Protein AF-B9T2H2-F1 (afdb_monomer_lite)

Structure (mmCIF, N/CA/C/O backbone):
data_AF-B9T2H2-F1
#
_entry.id   AF-B9T2H2-F1
#
loop_
_atom_site.group_PDB
_atom_site.id
_atom_site.type_symbol
_atom_site.label_atom_id
_atom_site.label_alt_id
_atom_site.label_comp_id
_atom_site.label_asym_id
_atom_site.label_entity_id
_atom_site.label_seq_id
_atom_site.pdbx_PDB_ins_code
_atom_site.Cartn_x
_atom_site.Cartn_y
_atom_site.Cartn_z
_atom_site.occupancy
_atom_site.B_iso_or_equiv
_atom_site.auth_seq_id
_atom_site.auth_comp_id
_atom_site.auth_asym_id
_atom_site.auth_atom_id
_atom_site.pdbx_PDB_model_num
ATOM 1 N N . MET A 1 1 ? 9.452 -23.166 -19.995 1.00 39.38 1 MET A N 1
ATOM 2 C CA . MET A 1 1 ? 9.856 -22.149 -20.986 1.00 39.38 1 MET A CA 1
ATOM 3 C C . MET A 1 1 ? 9.853 -20.794 -20.277 1.00 39.38 1 MET A C 1
ATOM 5 O O . MET A 1 1 ? 8.880 -20.065 -20.351 1.00 39.38 1 MET A O 1
ATOM 9 N N . LEU A 1 2 ? 10.881 -20.542 -19.463 1.00 40.00 2 LEU A N 1
ATOM 10 C CA . LEU A 1 2 ? 11.130 -19.291 -18.720 1.00 40.00 2 LEU A CA 1
ATOM 11 C C . LEU A 1 2 ? 12.602 -18.894 -18.955 1.00 40.00 2 LEU A C 1
ATOM 13 O O . LEU A 1 2 ? 13.310 -18.516 -18.034 1.00 40.00 2 LEU A O 1
ATOM 17 N N . ASP A 1 3 ? 13.069 -19.097 -20.189 1.00 42.72 3 ASP A N 1
ATOM 18 C CA . ASP A 1 3 ? 14.466 -18.908 -20.605 1.00 42.72 3 ASP A CA 1
ATOM 19 C C . ASP A 1 3 ? 14.566 -17.931 -21.785 1.00 42.72 3 ASP A C 1
ATOM 21 O O . ASP A 1 3 ? 15.335 -18.095 -22.724 1.00 42.72 3 ASP A O 1
ATOM 25 N N . GLN A 1 4 ? 13.704 -16.918 -21.769 1.00 47.00 4 GLN A N 1
ATOM 26 C CA . GLN A 1 4 ? 13.901 -15.702 -22.542 1.00 47.00 4 GLN A CA 1
ATOM 27 C C . GLN A 1 4 ? 13.674 -14.563 -21.565 1.00 47.00 4 GLN A C 1
ATOM 29 O O . GLN A 1 4 ? 12.547 -14.301 -21.148 1.00 47.00 4 GLN A O 1
ATOM 34 N N . CYS A 1 5 ? 14.789 -13.991 -21.115 1.00 50.38 5 CYS A N 1
ATOM 35 C CA . CYS A 1 5 ? 14.848 -12.797 -20.296 1.00 50.38 5 CYS A CA 1
ATOM 36 C C . CYS A 1 5 ? 13.871 -11.766 -20.855 1.00 50.38 5 CYS A C 1
ATOM 38 O O . CYS A 1 5 ? 14.083 -11.240 -21.944 1.00 50.38 5 CYS A O 1
ATOM 40 N N . THR A 1 6 ? 12.799 -11.492 -20.116 1.00 52.31 6 THR A N 1
ATOM 41 C CA . THR A 1 6 ? 12.012 -10.290 -20.341 1.00 52.31 6 THR A CA 1
ATOM 42 C C . THR A 1 6 ? 12.951 -9.132 -20.059 1.00 52.31 6 THR A C 1
ATOM 44 O O . THR A 1 6 ? 13.261 -8.886 -18.899 1.00 52.31 6 THR A O 1
ATOM 47 N N . ASP A 1 7 ? 13.392 -8.429 -21.093 1.00 64.56 7 ASP A N 1
ATOM 48 C CA . ASP A 1 7 ? 14.073 -7.129 -21.088 1.00 64.56 7 ASP A CA 1
ATOM 49 C C . ASP A 1 7 ? 13.171 -5.990 -20.554 1.00 64.56 7 ASP A C 1
ATOM 51 O O . ASP A 1 7 ? 13.392 -4.814 -20.826 1.00 64.56 7 ASP A O 1
ATOM 55 N N . GLY A 1 8 ? 12.180 -6.349 -19.730 1.00 75.56 8 GLY A N 1
ATOM 56 C CA . GLY A 1 8 ? 11.131 -5.499 -19.196 1.00 75.56 8 GLY A CA 1
ATOM 57 C C . GLY A 1 8 ? 11.678 -4.304 -18.426 1.00 75.56 8 GLY A C 1
ATOM 58 O O . GLY A 1 8 ? 12.480 -4.474 -17.506 1.00 75.56 8 GLY A O 1
ATOM 59 N N . THR A 1 9 ? 11.218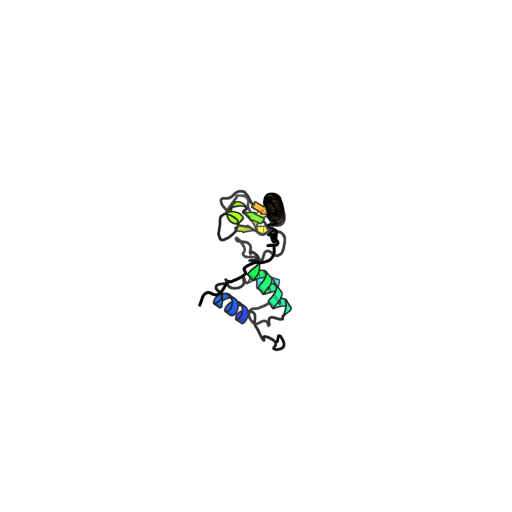 -3.102 -18.748 1.00 89.25 9 THR A N 1
ATOM 60 C CA . THR A 1 9 ? 11.410 -1.901 -17.926 1.00 89.25 9 THR A CA 1
ATOM 61 C C . THR A 1 9 ? 10.218 -1.685 -16.997 1.00 89.25 9 THR A C 1
ATOM 63 O O . THR A 1 9 ? 9.130 -2.224 -17.222 1.00 89.25 9 THR A O 1
ATOM 66 N N . ILE A 1 10 ? 10.398 -0.866 -15.956 1.00 87.88 10 ILE A N 1
ATOM 67 C CA . ILE A 1 10 ? 9.292 -0.423 -15.087 1.00 87.88 10 ILE A CA 1
ATOM 68 C C . ILE A 1 10 ? 8.144 0.174 -15.912 1.00 87.88 10 ILE A C 1
ATOM 70 O O . ILE A 1 10 ? 6.988 -0.171 -15.673 1.00 87.88 10 ILE A O 1
ATOM 74 N N . GLY A 1 11 ? 8.452 0.976 -16.935 1.00 86.12 11 GLY A N 1
ATOM 75 C CA . GLY A 1 11 ? 7.439 1.518 -17.845 1.00 86.12 11 GLY A CA 1
ATOM 76 C C . GLY A 1 11 ? 6.637 0.445 -18.595 1.00 86.12 11 GLY A C 1
ATOM 77 O O . GLY A 1 11 ? 5.414 0.541 -18.683 1.00 86.12 11 GLY A O 1
ATOM 78 N N . GLN A 1 12 ? 7.288 -0.617 -19.084 1.00 88.88 12 GLN A N 1
ATOM 79 C CA . GLN A 1 12 ? 6.587 -1.734 -19.738 1.00 88.88 12 GLN A CA 1
ATOM 80 C C . GLN A 1 12 ? 5.707 -2.521 -18.757 1.00 88.88 12 GLN A C 1
ATOM 82 O O . GLN A 1 12 ? 4.655 -3.034 -19.140 1.00 88.88 12 GLN A O 1
ATOM 87 N N . PHE A 1 13 ? 6.102 -2.603 -17.486 1.00 89.88 13 PHE A N 1
ATOM 88 C CA . PHE A 1 13 ? 5.267 -3.212 -16.455 1.00 89.88 13 PHE A CA 1
ATOM 89 C C . PHE A 1 13 ? 4.033 -2.366 -16.124 1.00 89.88 13 PHE A C 1
ATOM 91 O O . PHE A 1 13 ? 2.948 -2.924 -15.974 1.00 89.88 13 PHE A O 1
ATOM 98 N N . ASP A 1 14 ? 4.155 -1.039 -16.066 1.00 89.81 14 ASP A N 1
ATOM 99 C CA . ASP A 1 14 ? 2.996 -0.153 -15.896 1.00 89.81 14 ASP A CA 1
ATOM 100 C C . ASP A 1 14 ? 2.004 -0.277 -17.065 1.00 89.81 14 ASP A C 1
ATOM 102 O O . ASP A 1 14 ? 0.795 -0.351 -16.837 1.00 89.81 14 ASP A O 1
ATOM 106 N N . GLU A 1 15 ? 2.490 -0.381 -18.307 1.00 89.75 15 GLU A N 1
ATOM 107 C CA . GLU A 1 15 ? 1.646 -0.672 -19.478 1.00 89.75 15 GLU A CA 1
ATOM 108 C C . GLU A 1 15 ? 0.907 -2.010 -19.307 1.00 89.75 15 GLU A C 1
ATOM 110 O O . GLU A 1 15 ? -0.321 -2.072 -19.404 1.00 89.75 15 GLU A O 1
ATOM 115 N N . PHE A 1 16 ? 1.643 -3.062 -18.933 1.00 89.81 16 PHE A N 1
ATOM 116 C CA . PHE A 1 16 ? 1.111 -4.397 -18.645 1.00 89.81 16 PHE A CA 1
ATOM 117 C C . PHE A 1 16 ? 0.024 -4.390 -17.553 1.00 89.81 16 PHE A C 1
ATOM 119 O O . PHE A 1 16 ? -0.926 -5.184 -17.611 1.00 89.81 16 PHE A O 1
ATOM 126 N N . LEU A 1 17 ? 0.156 -3.537 -16.531 1.00 91.62 17 LEU A N 1
ATOM 127 C CA . LEU A 1 17 ? -0.855 -3.362 -15.487 1.00 91.62 17 LEU A CA 1
ATOM 128 C C . LEU A 1 17 ? -2.114 -2.701 -16.047 1.00 91.62 17 LEU A C 1
ATOM 130 O O . LEU A 1 17 ? -3.223 -3.197 -15.821 1.00 91.62 17 LEU A O 1
ATOM 134 N N . ARG A 1 18 ? -1.937 -1.624 -16.812 1.00 91.50 18 ARG A N 1
ATOM 135 C CA . ARG A 1 18 ? -3.026 -0.839 -17.392 1.00 91.50 18 ARG A CA 1
ATOM 136 C C . ARG A 1 18 ? -3.889 -1.659 -18.348 1.00 91.50 18 ARG A C 1
ATOM 138 O O . ARG A 1 18 ? -5.113 -1.611 -18.252 1.00 91.50 18 ARG A O 1
ATOM 145 N N . GLU A 1 19 ? -3.272 -2.481 -19.197 1.00 92.38 19 GLU A N 1
ATOM 146 C CA . GLU A 1 19 ? -3.969 -3.420 -20.095 1.00 92.38 19 GLU A CA 1
ATOM 147 C C . GLU A 1 19 ? -4.875 -4.415 -19.347 1.00 92.38 19 GLU A C 1
ATOM 149 O O . GLU A 1 19 ? -5.836 -4.941 -19.906 1.00 92.38 19 GLU A O 1
ATOM 154 N N . ARG A 1 20 ? -4.588 -4.672 -18.066 1.00 90.12 20 ARG A N 1
ATOM 155 C CA . ARG A 1 20 ? -5.363 -5.570 -17.197 1.00 90.12 20 ARG A CA 1
ATOM 156 C C . ARG A 1 20 ? -6.301 -4.835 -16.241 1.00 90.12 20 ARG A C 1
ATOM 158 O O . ARG A 1 20 ? -6.868 -5.470 -15.353 1.00 90.12 20 ARG A O 1
ATOM 165 N N . GLY A 1 21 ? -6.465 -3.523 -16.408 1.00 89.88 21 GLY A N 1
ATOM 166 C CA . GLY A 1 21 ? -7.331 -2.699 -15.565 1.00 89.88 21 GLY A CA 1
ATOM 167 C C . GLY A 1 21 ? -6.783 -2.473 -14.155 1.00 89.88 21 GLY A C 1
ATOM 168 O O . GLY A 1 21 ? -7.558 -2.281 -13.219 1.00 89.88 21 GLY A O 1
ATOM 169 N N . HIS A 1 22 ? -5.463 -2.544 -13.977 1.00 88.88 22 HIS A N 1
ATOM 170 C CA . HIS A 1 22 ? -4.808 -2.145 -12.737 1.00 88.88 22 HIS A CA 1
ATOM 171 C C . HIS A 1 22 ? -4.340 -0.688 -12.810 1.00 88.88 22 HIS A C 1
ATOM 173 O O . HIS A 1 22 ? -3.960 -0.197 -13.872 1.00 88.88 22 HIS A O 1
ATOM 179 N N . GLU A 1 23 ? -4.337 -0.022 -11.654 1.00 87.00 23 GLU A N 1
ATOM 180 C CA . GLU A 1 23 ? -3.746 1.308 -11.509 1.00 87.00 23 GLU A CA 1
ATOM 181 C C . GLU A 1 23 ? -2.224 1.265 -11.736 1.00 87.00 23 GLU A C 1
ATOM 183 O O . GLU A 1 23 ? -1.588 0.267 -11.367 1.00 87.00 23 GLU A O 1
ATOM 188 N N . PRO A 1 24 ? -1.629 2.340 -12.285 1.00 86.94 24 PRO A N 1
ATOM 189 C CA . PRO A 1 24 ? -0.180 2.471 -12.399 1.00 86.94 24 PRO A CA 1
ATOM 190 C C . PRO A 1 24 ? 0.523 2.363 -11.043 1.00 86.94 24 PRO A C 1
ATOM 192 O O . PRO A 1 24 ? -0.043 2.691 -9.992 1.00 86.94 24 PRO A O 1
ATOM 195 N N . LEU A 1 25 ? 1.790 1.952 -11.055 1.00 87.44 25 LEU A N 1
ATOM 196 C CA . LEU A 1 25 ? 2.590 1.914 -9.841 1.00 87.44 25 LEU A CA 1
ATOM 197 C C . LEU A 1 25 ? 2.744 3.313 -9.241 1.00 87.44 25 LEU A C 1
ATOM 199 O O . LEU A 1 25 ? 3.132 4.280 -9.894 1.00 87.44 25 LEU A O 1
ATOM 203 N N . SER A 1 26 ? 2.504 3.409 -7.934 1.00 88.81 26 SER A N 1
ATOM 204 C CA . SER A 1 26 ? 2.800 4.634 -7.199 1.00 88.81 26 SER A CA 1
ATOM 205 C C . SER A 1 26 ? 4.305 4.940 -7.262 1.00 88.81 26 SER A C 1
ATOM 207 O O . SER A 1 26 ? 5.119 4.051 -6.982 1.00 88.81 26 SER A O 1
ATOM 209 N N . PRO A 1 27 ? 4.712 6.202 -7.499 1.00 90.50 27 PRO A N 1
ATOM 210 C CA . PRO A 1 27 ? 6.119 6.601 -7.451 1.00 90.50 27 PRO A CA 1
ATOM 211 C C . PRO A 1 27 ? 6.811 6.246 -6.128 1.00 90.50 27 PRO A C 1
ATOM 213 O O . PRO A 1 27 ? 8.017 6.000 -6.092 1.00 90.50 27 PRO A O 1
ATOM 216 N N . SER A 1 28 ? 6.061 6.194 -5.022 1.00 92.44 28 SER A N 1
ATOM 217 C CA . SER A 1 28 ? 6.613 5.816 -3.721 1.00 92.44 28 SER A CA 1
ATOM 218 C C . SER A 1 28 ? 6.963 4.329 -3.628 1.00 92.44 28 SER A C 1
ATOM 220 O O . SER A 1 28 ? 7.898 3.990 -2.906 1.00 92.44 28 SER A O 1
ATOM 222 N N . ILE A 1 29 ? 6.282 3.460 -4.386 1.00 91.50 29 ILE A N 1
ATOM 223 C CA . ILE A 1 29 ? 6.636 2.040 -4.521 1.00 91.50 29 ILE A CA 1
ATOM 224 C C . ILE A 1 29 ? 7.973 1.923 -5.253 1.00 91.50 29 ILE A C 1
ATOM 226 O O . ILE A 1 29 ? 8.888 1.283 -4.741 1.00 91.50 29 ILE A O 1
ATOM 230 N N . LEU A 1 30 ? 8.119 2.603 -6.395 1.00 90.44 30 LEU A N 1
ATOM 231 C CA . LEU A 1 30 ? 9.359 2.591 -7.179 1.00 90.44 30 LEU A CA 1
ATOM 232 C C . LEU A 1 30 ? 10.545 3.116 -6.371 1.00 90.44 30 LEU A C 1
ATOM 234 O O . LEU A 1 30 ? 11.588 2.469 -6.290 1.00 90.44 30 LEU A O 1
ATOM 238 N N . LYS A 1 31 ? 10.346 4.241 -5.675 1.00 91.38 31 LYS A N 1
ATOM 239 C CA . LYS A 1 31 ? 11.346 4.803 -4.765 1.00 91.38 31 LYS A CA 1
ATOM 240 C C . LYS A 1 31 ? 11.762 3.802 -3.689 1.00 91.38 31 LYS A C 1
ATOM 242 O O . LYS A 1 31 ? 12.941 3.725 -3.360 1.00 91.38 31 LYS A O 1
ATOM 247 N N . ALA A 1 32 ? 10.817 3.044 -3.139 1.00 90.38 32 ALA A N 1
ATOM 248 C CA . ALA A 1 32 ? 11.103 2.080 -2.087 1.00 90.38 32 ALA A CA 1
ATOM 249 C C . ALA A 1 32 ? 11.834 0.822 -2.592 1.00 90.38 32 ALA A C 1
ATOM 251 O O . ALA A 1 32 ? 12.509 0.162 -1.806 1.00 90.38 32 ALA A O 1
ATOM 252 N N . LEU A 1 33 ? 11.738 0.525 -3.891 1.00 89.69 33 LEU A N 1
ATOM 253 C CA . LEU A 1 33 ? 12.563 -0.475 -4.577 1.00 89.69 33 LEU A CA 1
ATOM 254 C C . LEU A 1 33 ? 13.908 0.092 -5.062 1.00 89.69 33 LEU A C 1
ATOM 256 O O . LEU A 1 33 ? 14.739 -0.659 -5.563 1.00 89.69 33 LEU A O 1
ATOM 260 N N . GLY A 1 34 ? 14.132 1.404 -4.930 1.00 89.88 34 GLY A N 1
ATOM 261 C CA . GLY A 1 34 ? 15.316 2.074 -5.467 1.00 89.88 34 GLY A CA 1
ATOM 262 C C . GLY A 1 34 ? 15.358 2.090 -6.997 1.00 89.88 34 GLY A C 1
ATOM 263 O O . GLY A 1 34 ? 16.448 2.118 -7.562 1.00 89.88 34 GLY A O 1
ATOM 264 N N . LYS A 1 35 ? 14.191 2.050 -7.652 1.00 87.88 35 LYS A N 1
ATOM 265 C CA . LYS A 1 35 ? 14.048 1.946 -9.109 1.00 87.88 35 LYS A CA 1
ATOM 266 C C . LYS A 1 35 ? 13.513 3.230 -9.739 1.00 87.88 35 LYS A C 1
ATOM 268 O O . LYS A 1 35 ? 12.770 3.990 -9.113 1.00 87.88 35 LYS A O 1
ATOM 273 N N . LYS A 1 36 ? 13.858 3.435 -11.005 1.00 84.62 36 LYS A N 1
ATOM 274 C CA . LYS A 1 36 ? 13.334 4.461 -11.915 1.00 84.62 36 LYS A CA 1
ATOM 275 C C . LYS A 1 36 ? 12.495 3.820 -13.031 1.00 84.62 36 LYS A C 1
ATOM 277 O O . LYS A 1 36 ? 12.647 2.628 -13.279 1.00 84.62 36 LYS A O 1
ATOM 282 N N . PRO A 1 37 ? 11.640 4.593 -13.727 1.00 79.44 37 PRO A N 1
ATOM 283 C CA . PRO A 1 37 ? 10.817 4.082 -14.831 1.00 79.44 37 PRO A CA 1
ATOM 284 C C . PRO A 1 37 ? 11.602 3.375 -15.950 1.00 79.44 37 PRO A C 1
ATOM 286 O O . PRO A 1 37 ? 11.115 2.402 -16.525 1.00 79.44 37 PRO A O 1
ATOM 289 N N . ASP A 1 38 ? 12.827 3.832 -16.212 1.00 84.19 38 ASP A N 1
ATOM 290 C CA . ASP A 1 38 ? 13.700 3.276 -17.254 1.00 84.19 38 ASP A CA 1
ATOM 291 C C . ASP A 1 38 ? 14.571 2.114 -16.753 1.00 84.19 38 ASP A C 1
ATOM 293 O O . ASP A 1 38 ? 15.289 1.491 -17.535 1.00 84.19 38 ASP A O 1
ATOM 297 N N . ASP A 1 39 ? 14.531 1.812 -15.451 1.00 86.12 39 ASP A N 1
ATOM 298 C CA . ASP A 1 39 ? 15.327 0.725 -14.900 1.00 86.12 39 ASP A CA 1
ATOM 299 C C . ASP A 1 39 ? 14.764 -0.624 -15.347 1.00 86.12 39 ASP A C 1
ATOM 301 O O . ASP A 1 39 ? 13.551 -0.860 -15.389 1.00 86.12 39 ASP A O 1
ATOM 305 N N . HIS A 1 40 ? 15.684 -1.545 -15.614 1.00 89.75 40 HIS A N 1
ATOM 306 C CA . HIS A 1 40 ? 15.352 -2.923 -15.915 1.00 89.75 40 HIS A CA 1
ATOM 307 C C . HIS A 1 40 ? 14.733 -3.627 -14.694 1.00 89.75 40 HIS A C 1
ATOM 309 O O . HIS A 1 40 ? 15.207 -3.495 -13.552 1.00 89.75 40 HIS A O 1
ATOM 315 N N . ILE A 1 41 ? 13.682 -4.405 -14.950 1.00 88.38 41 ILE A N 1
ATOM 316 C CA . ILE A 1 41 ? 13.016 -5.257 -13.971 1.00 88.38 41 ILE A CA 1
ATOM 317 C C . ILE A 1 41 ? 13.671 -6.631 -14.009 1.00 88.38 41 ILE A C 1
ATOM 319 O O . ILE A 1 41 ? 13.384 -7.458 -14.872 1.00 88.38 41 ILE A O 1
ATOM 323 N N . GLY A 1 42 ? 14.521 -6.905 -13.021 1.00 85.56 42 GLY A N 1
ATOM 324 C CA . GLY A 1 42 ? 15.000 -8.264 -12.805 1.00 85.56 42 GLY A CA 1
ATOM 325 C C . GLY A 1 42 ? 13.871 -9.182 -12.327 1.00 85.56 42 GLY A C 1
ATOM 326 O O . GLY A 1 42 ? 12.855 -8.732 -11.799 1.00 85.56 42 GLY A O 1
ATOM 327 N N . PHE A 1 43 ? 14.072 -10.497 -12.424 1.00 85.00 43 PHE A N 1
ATOM 328 C CA . PHE A 1 43 ? 13.079 -11.492 -11.997 1.00 85.00 43 PHE A CA 1
ATOM 329 C C . PHE A 1 43 ? 12.559 -11.273 -10.561 1.00 85.00 43 PHE A C 1
ATOM 331 O O . PHE A 1 43 ? 11.357 -11.338 -10.312 1.00 85.00 43 PHE A O 1
ATOM 338 N N . ASN A 1 44 ? 13.448 -10.952 -9.615 1.00 87.38 44 ASN A N 1
ATOM 339 C CA . ASN A 1 44 ? 13.055 -10.689 -8.227 1.00 87.38 44 ASN A CA 1
ATOM 340 C C . ASN A 1 44 ? 12.211 -9.413 -8.087 1.00 87.38 44 ASN A C 1
ATOM 342 O O . ASN A 1 44 ? 11.228 -9.413 -7.347 1.00 87.38 44 ASN A O 1
ATOM 346 N N . ASP A 1 45 ? 12.557 -8.352 -8.820 1.00 88.75 45 ASP A N 1
ATOM 347 C CA . ASP A 1 45 ? 11.789 -7.104 -8.826 1.00 88.75 45 ASP A CA 1
ATOM 348 C C . ASP A 1 45 ? 10.381 -7.350 -9.375 1.00 88.75 45 ASP A C 1
ATOM 350 O O . ASP A 1 45 ? 9.397 -6.900 -8.788 1.00 88.75 45 ASP A O 1
ATOM 354 N N . PHE A 1 46 ? 10.270 -8.147 -10.443 1.00 88.88 46 PHE A N 1
ATOM 355 C CA . PHE A 1 46 ? 8.987 -8.555 -11.007 1.00 88.88 46 PHE A CA 1
ATOM 356 C C . PHE A 1 46 ? 8.121 -9.294 -9.979 1.00 88.88 46 PHE A C 1
ATOM 358 O O . PHE A 1 46 ? 6.948 -8.960 -9.809 1.00 88.88 46 PHE A O 1
ATOM 365 N N . LEU A 1 47 ? 8.684 -10.265 -9.250 1.00 91.25 47 LEU A N 1
ATOM 366 C CA . LEU A 1 47 ? 7.952 -10.989 -8.205 1.00 91.25 47 LEU A CA 1
ATOM 367 C C . LEU A 1 47 ? 7.459 -10.056 -7.093 1.00 91.25 47 LEU A C 1
ATOM 369 O O . LEU A 1 47 ? 6.313 -10.176 -6.652 1.00 91.25 47 LEU A O 1
ATOM 373 N N . ILE A 1 48 ? 8.298 -9.112 -6.660 1.00 92.12 48 ILE A N 1
ATOM 374 C CA . ILE A 1 48 ? 7.938 -8.131 -5.633 1.00 92.12 48 ILE A CA 1
ATOM 375 C C . ILE A 1 48 ? 6.810 -7.218 -6.132 1.00 92.12 48 ILE A C 1
ATOM 377 O O . ILE A 1 48 ? 5.814 -7.041 -5.429 1.00 92.12 48 ILE A O 1
ATOM 381 N N . LEU A 1 49 ? 6.921 -6.678 -7.347 1.00 92.06 49 LEU A N 1
ATOM 382 C CA . LEU A 1 49 ? 5.900 -5.818 -7.949 1.00 92.06 49 LEU A CA 1
ATOM 383 C C . LEU A 1 49 ? 4.571 -6.557 -8.134 1.00 92.06 49 LEU A C 1
ATOM 385 O O . LEU A 1 49 ? 3.519 -6.053 -7.738 1.00 92.06 49 LEU A O 1
ATOM 389 N N . MET A 1 50 ? 4.609 -7.787 -8.645 1.00 91.69 50 MET A N 1
ATOM 390 C CA . MET A 1 50 ? 3.419 -8.626 -8.779 1.00 91.69 50 MET A CA 1
ATOM 391 C C . MET A 1 50 ? 2.773 -8.922 -7.429 1.00 91.69 50 MET A C 1
ATOM 393 O O . MET A 1 50 ? 1.549 -8.851 -7.314 1.00 91.69 50 MET A O 1
ATOM 397 N N . TYR A 1 51 ? 3.564 -9.210 -6.393 1.00 93.38 51 TYR A N 1
ATOM 398 C CA . TYR A 1 51 ? 3.047 -9.380 -5.038 1.00 93.38 51 TYR A CA 1
ATOM 399 C C . TYR A 1 51 ? 2.357 -8.105 -4.537 1.00 93.38 51 TYR A C 1
ATOM 401 O O . TYR A 1 51 ? 1.235 -8.174 -4.032 1.00 93.38 51 TYR A O 1
ATOM 409 N N . ILE A 1 52 ? 2.990 -6.940 -4.712 1.00 92.69 52 ILE A N 1
ATOM 410 C CA . ILE A 1 52 ? 2.451 -5.633 -4.310 1.00 92.69 52 ILE A CA 1
ATOM 411 C C . ILE A 1 52 ? 1.100 -5.366 -4.979 1.00 92.69 52 ILE A C 1
ATOM 413 O O . ILE A 1 52 ? 0.131 -5.050 -4.284 1.00 92.69 52 ILE A O 1
ATOM 417 N N . VAL A 1 53 ? 1.016 -5.559 -6.297 1.00 90.88 53 VAL A N 1
ATOM 418 C CA . VAL A 1 53 ? -0.206 -5.354 -7.088 1.00 90.88 53 VAL A CA 1
ATOM 419 C C . VAL A 1 53 ? -1.293 -6.350 -6.684 1.00 90.88 53 VAL A C 1
ATOM 421 O O . VAL A 1 53 ? -2.418 -5.958 -6.374 1.00 90.88 53 VAL A O 1
ATOM 424 N N . LYS A 1 54 ? -0.971 -7.649 -6.633 1.00 89.38 54 LYS A N 1
ATOM 425 C CA . LYS A 1 54 ? -1.952 -8.709 -6.341 1.00 89.38 54 LYS A CA 1
ATOM 426 C C . LYS A 1 54 ? -2.512 -8.621 -4.928 1.00 89.38 54 LYS A C 1
ATOM 428 O O . LYS A 1 54 ? -3.688 -8.907 -4.727 1.00 89.38 54 LYS A O 1
ATOM 433 N N . THR A 1 55 ? -1.692 -8.212 -3.964 1.00 87.56 55 THR A N 1
ATOM 434 C CA . THR A 1 55 ? -2.122 -8.024 -2.572 1.00 87.56 55 THR A CA 1
ATOM 435 C C . THR A 1 55 ? -2.616 -6.606 -2.281 1.00 87.56 55 THR A C 1
ATOM 437 O O . THR A 1 55 ? -2.959 -6.318 -1.136 1.00 87.56 55 THR A O 1
ATOM 440 N N . ARG A 1 56 ? -2.680 -5.734 -3.303 1.00 88.50 56 ARG A N 1
ATOM 441 C CA . ARG A 1 56 ? -3.150 -4.343 -3.215 1.00 88.50 56 ARG A CA 1
ATOM 442 C C . ARG A 1 56 ? -2.485 -3.582 -2.063 1.00 88.50 56 ARG A C 1
ATOM 444 O O . ARG A 1 56 ? -3.164 -2.945 -1.257 1.00 88.50 56 ARG A O 1
ATOM 451 N N . ARG A 1 57 ? -1.156 -3.702 -1.931 1.00 90.56 57 ARG A N 1
ATOM 452 C CA . ARG A 1 57 ? -0.429 -3.087 -0.805 1.00 90.56 57 ARG A CA 1
ATOM 453 C C . ARG A 1 57 ? -0.655 -1.568 -0.822 1.00 90.56 57 ARG A C 1
ATOM 455 O O . ARG A 1 57 ? -0.419 -0.945 -1.857 1.00 90.56 57 ARG A O 1
ATOM 462 N N . PRO A 1 58 ? -1.106 -0.972 0.293 1.00 92.12 58 PRO A N 1
ATOM 463 C CA . PRO A 1 58 ? -1.600 0.395 0.272 1.00 92.12 58 PRO A CA 1
ATOM 464 C C . PRO A 1 58 ? -0.472 1.431 0.296 1.00 92.12 58 PRO A C 1
ATOM 466 O O . PRO A 1 58 ? 0.640 1.189 0.775 1.00 92.12 58 PRO A O 1
ATOM 469 N N . CYS A 1 59 ? -0.798 2.630 -0.175 1.00 94.31 59 CYS A N 1
ATOM 470 C CA . CYS A 1 59 ? -0.064 3.851 0.138 1.00 94.31 59 CYS A CA 1
ATOM 471 C C . CYS A 1 59 ? -0.846 4.654 1.189 1.00 94.31 59 CYS A C 1
ATOM 473 O O . CYS A 1 59 ? -2.037 4.432 1.390 1.00 94.31 59 CYS A O 1
ATOM 475 N N . CYS A 1 60 ? -0.175 5.579 1.874 1.00 94.88 60 CYS A N 1
ATOM 476 C CA . CYS A 1 60 ? -0.832 6.514 2.786 1.00 94.88 60 CYS A CA 1
ATOM 477 C C . CYS A 1 60 ? -1.766 7.438 2.000 1.00 94.88 60 CYS A C 1
ATOM 479 O O . CYS A 1 60 ? -1.299 8.148 1.113 1.00 94.88 60 CYS A O 1
ATOM 481 N N . ASP A 1 61 ? -3.040 7.519 2.371 1.00 93.44 61 ASP A N 1
ATOM 482 C CA . ASP A 1 61 ? -4.013 8.350 1.654 1.00 93.44 61 ASP A CA 1
ATOM 483 C C . ASP A 1 61 ? -3.746 9.861 1.790 1.00 93.44 61 ASP A C 1
ATOM 485 O O . ASP A 1 61 ? -4.255 10.645 0.994 1.00 93.44 61 ASP A O 1
ATOM 489 N N . LEU A 1 62 ? -2.898 10.288 2.737 1.00 92.62 62 LEU A N 1
ATOM 490 C CA . LEU A 1 62 ? -2.542 11.704 2.913 1.00 92.62 62 LEU A CA 1
ATOM 491 C C . LEU A 1 62 ? -1.239 12.110 2.221 1.00 92.62 62 LEU A C 1
ATOM 493 O O . LEU A 1 62 ? -1.175 13.171 1.611 1.00 92.62 62 LEU A O 1
ATOM 497 N N . CYS A 1 63 ? -0.181 11.306 2.343 1.00 94.12 63 CYS A N 1
ATOM 498 C CA . CYS A 1 63 ? 1.145 11.666 1.821 1.00 94.12 63 CYS A CA 1
ATOM 499 C C . CYS A 1 63 ? 1.647 10.747 0.705 1.00 94.12 63 CYS A C 1
ATOM 501 O O . CYS A 1 63 ? 2.780 10.902 0.258 1.00 94.12 63 CYS A O 1
ATOM 503 N N . GLN A 1 64 ? 0.838 9.768 0.289 1.00 94.12 64 GLN A N 1
ATOM 504 C CA . GLN A 1 64 ? 1.122 8.816 -0.788 1.00 94.12 64 GLN A CA 1
ATOM 505 C C . GLN A 1 64 ? 2.388 7.963 -0.587 1.00 94.12 64 GLN A C 1
ATOM 507 O O . GLN A 1 64 ? 2.814 7.251 -1.496 1.00 94.12 64 GLN A O 1
ATOM 512 N N . THR A 1 65 ? 2.982 7.963 0.614 1.00 95.50 65 THR A N 1
ATOM 513 C CA . THR A 1 65 ? 4.115 7.085 0.936 1.00 95.50 65 THR A CA 1
ATOM 514 C C . THR A 1 65 ? 3.684 5.622 0.930 1.00 95.50 65 THR A C 1
ATOM 516 O O . THR A 1 65 ? 2.615 5.287 1.445 1.00 95.50 65 THR A O 1
ATOM 519 N N . PHE A 1 66 ? 4.529 4.746 0.393 1.00 95.38 66 PHE A N 1
ATOM 520 C CA . PHE A 1 66 ? 4.261 3.315 0.358 1.00 95.38 66 PHE A CA 1
ATOM 521 C C . PHE A 1 66 ? 4.307 2.712 1.772 1.00 95.38 66 PHE A C 1
ATOM 523 O O . PHE A 1 66 ? 5.224 3.003 2.545 1.00 95.38 66 PHE A O 1
ATOM 530 N N . LEU A 1 67 ? 3.315 1.889 2.126 1.00 95.56 67 LEU A N 1
ATOM 531 C CA . LEU A 1 67 ? 3.159 1.323 3.469 1.00 95.56 67 LEU A CA 1
ATOM 532 C C . LEU A 1 67 ? 3.720 -0.107 3.525 1.00 95.56 67 LEU A C 1
ATOM 534 O O . LEU A 1 67 ? 3.007 -1.088 3.324 1.00 95.56 67 LEU A O 1
ATOM 538 N N . GLN A 1 68 ? 5.020 -0.231 3.800 1.00 91.69 68 GLN A N 1
ATOM 539 C CA . GLN A 1 68 ? 5.717 -1.528 3.818 1.00 91.69 68 GLN A CA 1
ATOM 540 C C . GLN A 1 68 ? 5.493 -2.351 5.095 1.00 91.69 68 GLN A C 1
ATOM 542 O O . GLN A 1 68 ? 5.519 -3.583 5.045 1.00 91.69 68 GLN A O 1
ATOM 547 N N . GLY A 1 69 ? 5.303 -1.676 6.230 1.00 92.00 69 GLY A N 1
ATOM 548 C CA . GLY A 1 69 ? 5.295 -2.282 7.561 1.00 92.00 69 GLY A CA 1
ATOM 549 C C . GLY A 1 69 ? 4.034 -1.956 8.351 1.00 92.00 69 GLY A C 1
ATOM 550 O O . GLY A 1 69 ? 2.926 -2.222 7.891 1.00 92.00 69 GLY A O 1
ATOM 551 N N . LEU A 1 70 ? 4.217 -1.401 9.551 1.00 95.19 70 LEU A N 1
ATOM 552 C CA . LEU A 1 70 ? 3.120 -0.946 10.400 1.00 95.19 70 LEU A CA 1
ATOM 553 C C . LEU A 1 70 ? 2.423 0.265 9.763 1.00 95.19 70 LEU A C 1
ATOM 555 O O . LEU A 1 70 ? 3.073 1.243 9.388 1.00 95.19 70 LEU A O 1
ATOM 559 N N . TYR A 1 71 ? 1.102 0.209 9.666 1.00 96.00 71 TYR A N 1
ATOM 560 C CA . TYR A 1 71 ? 0.253 1.323 9.257 1.00 96.00 71 TYR A CA 1
ATOM 561 C C . TYR A 1 71 ? -1.112 1.214 9.931 1.00 96.00 71 TYR A C 1
ATOM 563 O O . TYR A 1 71 ? -1.474 0.161 10.450 1.00 96.00 71 TYR A O 1
ATOM 571 N N . PHE A 1 72 ? -1.868 2.306 9.911 1.00 95.12 72 PHE A N 1
ATOM 572 C CA . PHE A 1 72 ? -3.222 2.356 10.451 1.00 95.12 72 PHE A CA 1
ATOM 573 C C . PHE A 1 72 ? -4.232 2.313 9.317 1.00 95.12 72 PHE A C 1
ATOM 575 O O . PHE A 1 72 ? -4.019 2.944 8.286 1.00 95.12 72 PHE A O 1
ATOM 582 N N . THR A 1 73 ? -5.325 1.588 9.508 1.00 94.38 73 THR A N 1
ATOM 583 C CA . THR A 1 73 ? -6.415 1.468 8.542 1.00 94.38 73 THR A CA 1
ATOM 584 C C . THR A 1 73 ? -7.755 1.708 9.225 1.00 94.38 73 THR A C 1
ATOM 586 O O . THR A 1 73 ? -7.936 1.360 10.396 1.00 94.38 73 THR A O 1
ATOM 589 N N . CYS A 1 74 ? -8.693 2.339 8.522 1.00 93.00 74 CYS A N 1
ATOM 590 C CA . CYS A 1 74 ? -10.046 2.516 9.030 1.00 93.00 74 CYS A CA 1
ATOM 591 C C . CY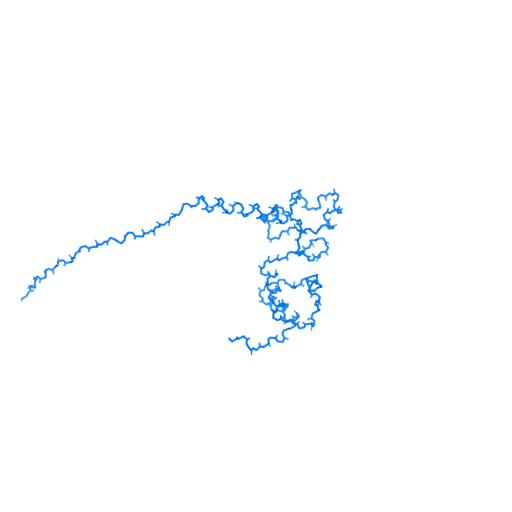S A 1 74 ? -10.784 1.181 8.981 1.00 93.00 74 CYS A C 1
ATOM 593 O O . CYS A 1 74 ? -10.996 0.631 7.903 1.00 93.00 74 CYS A O 1
ATOM 595 N N . ALA A 1 75 ? -11.214 0.680 10.138 1.00 91.75 75 ALA A N 1
ATOM 596 C CA . ALA A 1 75 ? -11.889 -0.611 10.203 1.00 91.75 75 ALA A CA 1
ATOM 597 C C . ALA A 1 75 ? -13.234 -0.625 9.470 1.00 91.75 75 ALA A C 1
ATOM 599 O O . ALA A 1 75 ? -13.585 -1.641 8.880 1.00 91.75 75 ALA A O 1
ATOM 600 N N . ILE A 1 76 ? -13.943 0.508 9.468 1.00 91.25 76 ILE A N 1
ATOM 601 C CA . ILE A 1 76 ? -15.225 0.656 8.774 1.00 91.25 76 ILE A CA 1
ATOM 602 C C . ILE A 1 76 ? -14.993 0.585 7.262 1.00 91.25 76 ILE A C 1
ATOM 604 O O . ILE A 1 76 ? -15.501 -0.322 6.612 1.00 91.25 76 ILE A O 1
ATOM 608 N N . CYS A 1 77 ? -14.136 1.451 6.708 1.00 91.56 77 CYS A N 1
ATOM 609 C CA . CYS A 1 77 ? -13.869 1.446 5.266 1.00 91.56 77 CYS A CA 1
ATOM 610 C C . CYS A 1 77 ? -13.207 0.159 4.776 1.00 91.56 77 CYS A C 1
ATOM 612 O O . CYS A 1 77 ? -13.407 -0.229 3.633 1.00 91.56 77 CYS A O 1
ATOM 614 N N . PHE A 1 78 ? -12.447 -0.532 5.625 1.00 90.69 78 PHE A N 1
ATOM 615 C CA . PHE A 1 78 ? -11.906 -1.842 5.277 1.00 90.69 78 PHE A CA 1
ATOM 616 C C . PHE A 1 78 ? -13.004 -2.898 5.046 1.00 90.69 78 PHE A C 1
ATOM 618 O O . PHE A 1 78 ? -12.775 -3.876 4.338 1.00 90.69 78 PHE A O 1
ATOM 625 N N . GLU A 1 79 ? -14.179 -2.741 5.660 1.00 86.75 79 GLU A N 1
ATOM 626 C CA . GLU A 1 79 ? -15.291 -3.692 5.567 1.00 86.75 79 GLU A CA 1
ATOM 627 C C . GLU A 1 79 ? -16.353 -3.296 4.546 1.00 86.75 79 GLU A C 1
ATOM 629 O O . GLU A 1 79 ? -16.929 -4.181 3.915 1.00 86.75 79 GLU A O 1
ATOM 634 N N . THR A 1 80 ? -16.626 -1.999 4.408 1.00 84.19 80 THR A N 1
ATOM 635 C CA . THR A 1 80 ? -17.784 -1.498 3.656 1.00 84.19 80 THR A CA 1
ATOM 636 C C . THR A 1 80 ? -17.431 -0.849 2.325 1.00 84.19 80 THR A C 1
ATOM 638 O O . THR A 1 80 ? -18.293 -0.792 1.455 1.00 84.19 80 THR A O 1
ATOM 641 N N . GLU A 1 81 ? -16.205 -0.352 2.158 1.00 71.81 81 GLU A N 1
ATOM 642 C CA . GLU A 1 81 ? -15.816 0.433 0.985 1.00 71.81 81 GLU A CA 1
ATOM 643 C C . GLU A 1 81 ? -14.961 -0.380 0.014 1.00 71.81 81 GLU A C 1
ATOM 645 O O . GLU A 1 81 ? -14.187 -1.257 0.405 1.00 71.81 81 GLU A O 1
ATOM 650 N N . GLU A 1 82 ? -15.027 -0.029 -1.273 1.00 72.38 82 GLU A N 1
ATOM 651 C CA . GLU A 1 82 ? -14.134 -0.601 -2.289 1.00 72.38 82 GLU A CA 1
ATOM 652 C C . GLU A 1 82 ? -12.662 -0.228 -2.042 1.00 72.38 82 GLU A C 1
ATOM 654 O O . GLU A 1 82 ? -11.751 -0.967 -2.435 1.00 72.38 82 GLU A O 1
ATOM 659 N N . LYS A 1 83 ? -12.424 0.905 -1.361 1.00 82.50 83 LYS A N 1
ATOM 660 C CA . LYS A 1 83 ? -11.092 1.415 -1.037 1.00 82.50 83 LYS A CA 1
ATOM 661 C C . LYS A 1 83 ? -10.943 1.684 0.471 1.00 82.50 83 LYS A C 1
ATOM 663 O O . LYS A 1 83 ? -11.596 2.587 0.997 1.00 82.50 83 LYS A O 1
ATOM 668 N N . PRO A 1 84 ? -10.042 0.972 1.173 1.00 88.50 84 PRO A N 1
ATOM 669 C CA . PRO A 1 84 ? -9.745 1.258 2.572 1.00 88.50 84 PRO A CA 1
ATOM 670 C C . PRO A 1 84 ? -8.994 2.587 2.715 1.00 88.50 84 PRO A C 1
ATOM 672 O O . PRO A 1 84 ? -8.196 2.946 1.850 1.00 88.50 84 PRO A O 1
ATOM 675 N N . PHE A 1 85 ? -9.185 3.265 3.847 1.00 92.56 85 PHE A N 1
ATOM 676 C CA . PHE A 1 85 ? -8.425 4.461 4.213 1.00 92.56 85 PHE A CA 1
ATOM 677 C C . PHE A 1 85 ? -7.248 4.095 5.117 1.00 92.56 85 PHE A C 1
ATOM 679 O O . PHE A 1 85 ? -7.449 3.565 6.212 1.00 92.56 85 PHE A O 1
ATOM 686 N N . ASN A 1 86 ? -6.027 4.378 4.669 1.00 94.25 86 ASN A N 1
ATOM 687 C CA . ASN A 1 86 ? -4.781 3.954 5.292 1.00 94.25 86 ASN A CA 1
ATOM 688 C C . ASN A 1 86 ? -3.852 5.138 5.578 1.00 94.25 86 ASN A C 1
ATOM 690 O O . ASN A 1 86 ? -3.644 6.020 4.746 1.00 94.25 86 ASN A O 1
ATOM 694 N N . LEU A 1 87 ? -3.214 5.126 6.746 1.00 94.88 87 LEU A N 1
ATOM 695 C CA . LEU A 1 87 ? -2.303 6.168 7.205 1.00 94.88 87 LEU A CA 1
ATOM 696 C C . LEU A 1 87 ? -0.962 5.584 7.644 1.00 94.88 87 LEU A C 1
ATOM 698 O O . LEU A 1 87 ? -0.900 4.603 8.387 1.00 94.88 87 LEU A O 1
ATOM 702 N N . CYS A 1 88 ? 0.128 6.244 7.250 1.00 95.50 88 CYS A N 1
ATOM 703 C CA . CYS A 1 88 ? 1.440 5.979 7.835 1.00 95.50 88 CYS A CA 1
ATOM 704 C C . CYS A 1 88 ? 1.531 6.529 9.269 1.00 95.50 88 CYS A C 1
ATOM 706 O O . CYS A 1 88 ? 0.771 7.424 9.652 1.00 95.50 88 CYS A O 1
ATOM 708 N N . LEU A 1 89 ? 2.523 6.056 10.034 1.00 94.25 89 LEU A N 1
ATOM 709 C CA . LEU A 1 89 ? 2.782 6.490 11.416 1.00 94.25 89 LEU A CA 1
ATOM 710 C C . LEU A 1 89 ? 2.927 8.012 11.546 1.00 94.25 89 LEU A C 1
ATOM 712 O O . LEU A 1 89 ? 2.403 8.614 12.478 1.00 94.25 89 LEU A O 1
ATOM 716 N N . SER A 1 90 ? 3.624 8.648 10.604 1.00 94.25 90 SER A N 1
ATOM 717 C CA . SER A 1 90 ? 3.843 10.096 10.634 1.00 94.25 90 SER A CA 1
ATOM 718 C C . SER A 1 90 ? 2.570 10.892 10.366 1.00 94.25 90 SER A C 1
ATOM 720 O O . SER A 1 90 ? 2.440 12.012 10.849 1.00 94.25 90 SER A O 1
ATOM 722 N N . CYS A 1 91 ? 1.652 10.357 9.562 1.00 93.75 91 CYS A N 1
ATOM 723 C CA . CYS A 1 91 ? 0.398 11.028 9.258 1.00 93.75 91 CYS A CA 1
ATOM 724 C C . CYS A 1 91 ? -0.586 10.890 10.412 1.00 93.75 91 CYS A C 1
ATOM 726 O O . CYS A 1 91 ? -1.167 11.902 10.787 1.00 93.75 91 CYS A O 1
ATOM 728 N N . ILE A 1 92 ? -0.726 9.695 10.999 1.00 91.19 92 ILE A N 1
ATOM 729 C CA . ILE A 1 92 ? -1.618 9.481 12.147 1.00 91.19 92 ILE A CA 1
ATOM 730 C C . ILE A 1 92 ? -1.175 10.282 13.375 1.00 91.19 92 ILE A C 1
ATOM 732 O O . ILE A 1 92 ? -2.013 10.901 14.017 1.00 91.19 92 ILE A O 1
ATOM 736 N N . SER A 1 93 ? 0.129 10.366 13.663 1.00 90.62 93 SER A N 1
ATOM 737 C CA . SER A 1 93 ? 0.630 11.101 14.836 1.00 90.62 93 SER A CA 1
ATOM 738 C C . SER A 1 93 ? 0.433 12.613 14.740 1.00 90.62 93 SER A C 1
ATOM 740 O O . SER A 1 93 ? 0.339 13.298 15.756 1.00 90.62 93 SER A O 1
ATOM 742 N N . LYS A 1 94 ? 0.363 13.145 13.517 1.00 89.88 94 LYS A N 1
ATOM 743 C CA . LYS A 1 94 ? 0.074 14.560 13.256 1.00 89.88 94 LYS A CA 1
ATOM 744 C C . LYS A 1 94 ? -1.421 14.865 13.271 1.00 89.88 94 LYS A C 1
ATOM 746 O O . LYS A 1 94 ? -1.784 16.041 13.333 1.00 89.88 94 LYS A O 1
ATOM 751 N N . GLN A 1 95 ? -2.283 13.848 13.203 1.00 80.00 95 GLN A N 1
ATOM 752 C CA . GLN A 1 95 ? -3.720 14.067 13.259 1.00 80.00 95 GLN A CA 1
ATOM 753 C C . GLN A 1 95 ? -4.156 14.386 14.680 1.00 80.00 95 GLN A C 1
ATOM 755 O O . GLN A 1 95 ? -4.048 13.565 15.584 1.00 80.00 95 GLN A O 1
ATOM 760 N N . LYS A 1 96 ? -4.684 15.598 14.856 1.00 67.50 96 LYS A N 1
ATOM 761 C CA . LYS A 1 96 ? -5.326 16.021 16.106 1.00 67.50 96 LYS A CA 1
ATOM 762 C C . LYS A 1 96 ? -6.794 15.593 16.163 1.00 67.50 96 LYS A C 1
ATOM 764 O O . LYS A 1 96 ? -7.297 15.322 17.243 1.00 67.50 96 LYS A O 1
ATOM 769 N N . ASN A 1 97 ? -7.442 15.499 14.998 1.00 66.19 97 ASN A N 1
ATOM 770 C CA . ASN A 1 97 ? -8.852 15.151 14.828 1.00 66.19 97 ASN A CA 1
ATOM 771 C C . ASN A 1 97 ? -9.007 14.063 13.755 1.00 66.19 97 ASN A C 1
ATOM 773 O O . ASN A 1 97 ? -8.149 13.908 12.883 1.00 66.19 97 ASN A O 1
ATOM 777 N N . CYS A 1 98 ? -10.124 13.334 13.782 1.00 64.75 98 CYS A N 1
ATOM 778 C CA . CYS A 1 98 ? -10.439 12.347 12.754 1.00 64.75 98 CYS A CA 1
ATOM 779 C C . CYS A 1 98 ? -10.793 13.037 11.420 1.00 64.75 98 CYS A C 1
ATOM 781 O O . CYS A 1 98 ? -11.937 13.422 11.199 1.00 64.75 98 CYS A O 1
ATOM 783 N N . LEU A 1 99 ? -9.815 13.181 10.517 1.00 68.06 99 LEU A N 1
ATOM 784 C CA . LEU A 1 99 ? -10.035 13.719 9.161 1.00 68.06 99 LEU A CA 1
ATOM 785 C C . LEU A 1 99 ? -10.976 12.856 8.310 1.00 68.06 99 LEU A C 1
ATOM 787 O O . LEU A 1 99 ? -11.570 13.340 7.355 1.00 68.06 99 LEU A O 1
ATOM 791 N N . HIS A 1 100 ? -11.072 11.570 8.631 1.00 76.94 100 HIS A N 1
ATOM 792 C CA . HIS A 1 100 ? -11.723 10.562 7.803 1.00 76.94 100 HIS A CA 1
ATOM 793 C C . HIS A 1 100 ? -13.188 10.300 8.204 1.00 76.94 100 HIS A C 1
ATOM 795 O O . HIS A 1 100 ? -13.810 9.376 7.694 1.00 76.94 100 HIS A O 1
ATOM 801 N N . GLY A 1 101 ? -13.756 11.079 9.134 1.00 80.81 101 GLY A N 1
ATOM 802 C CA . GLY A 1 101 ? -15.145 10.934 9.606 1.00 80.81 101 GLY A CA 1
ATOM 803 C C . GLY A 1 101 ? -15.419 9.667 10.433 1.00 80.81 101 GLY A C 1
ATOM 804 O O . GLY A 1 101 ? -16.315 9.655 11.272 1.00 80.81 101 GLY A O 1
ATOM 805 N N . HIS A 1 102 ? -14.604 8.625 10.268 1.00 82.12 102 HIS A N 1
ATOM 806 C CA . HIS A 1 102 ? -14.641 7.378 11.017 1.00 82.12 102 HIS A CA 1
ATOM 807 C C . HIS A 1 102 ? -13.557 7.345 12.100 1.00 82.12 102 HIS A C 1
ATOM 809 O O . HIS A 1 102 ? -12.365 7.232 11.813 1.00 82.12 102 HIS A O 1
ATOM 815 N N . GLY A 1 103 ? -13.964 7.387 13.371 1.00 79.94 103 GLY A N 1
ATOM 816 C CA . GLY A 1 103 ? -13.047 7.396 14.522 1.00 79.94 103 GLY A CA 1
ATOM 817 C C . GLY A 1 103 ? -12.305 6.079 14.794 1.00 79.94 103 GLY A C 1
ATOM 818 O O . GLY A 1 103 ? -11.479 6.033 15.700 1.00 79.94 103 GLY A O 1
ATOM 819 N N . LEU A 1 104 ? -12.583 5.011 14.039 1.00 87.88 104 LEU A N 1
ATOM 820 C CA . LEU A 1 104 ? -12.033 3.678 14.286 1.00 87.88 104 LEU A CA 1
ATOM 821 C C . LEU A 1 104 ? -10.861 3.366 13.348 1.00 87.88 104 LEU A C 1
ATOM 823 O O . LEU A 1 104 ? -11.014 2.683 12.332 1.00 87.88 104 LEU A O 1
ATOM 827 N N . LEU A 1 105 ? -9.684 3.875 13.708 1.00 91.50 105 LEU A N 1
ATOM 828 C CA . LEU A 1 105 ? -8.408 3.504 13.098 1.00 91.50 105 LEU A CA 1
ATOM 829 C C . LEU A 1 105 ? -7.724 2.436 13.951 1.00 91.50 105 LEU A C 1
ATOM 831 O O . LEU A 1 105 ? -7.529 2.623 15.149 1.00 91.50 105 LEU A O 1
ATOM 835 N N . VAL A 1 106 ? -7.333 1.334 13.323 1.00 94.12 106 VAL A N 1
ATOM 836 C CA . VAL A 1 106 ? -6.590 0.240 13.962 1.00 94.12 106 VAL A CA 1
ATOM 837 C C . VAL A 1 106 ? -5.327 -0.043 13.169 1.00 94.12 106 VAL A C 1
ATOM 839 O O . VAL A 1 106 ? -5.283 0.203 11.963 1.00 94.12 106 VAL A O 1
ATOM 842 N N . ASP A 1 107 ? -4.288 -0.551 13.822 1.00 95.56 107 ASP A N 1
ATOM 843 C CA . ASP A 1 107 ? -3.107 -0.978 13.088 1.00 95.56 107 ASP A CA 1
ATOM 844 C C . ASP A 1 107 ? -3.387 -2.241 12.252 1.00 95.56 107 ASP A C 1
ATOM 846 O O . ASP A 1 107 ? -4.295 -3.038 12.525 1.00 95.56 107 ASP A O 1
ATOM 850 N N . ASN A 1 108 ? -2.597 -2.427 11.200 1.00 95.00 108 ASN A N 1
ATOM 851 C CA . ASN A 1 108 ? -2.778 -3.515 10.249 1.00 95.00 108 ASN A CA 1
ATOM 852 C C . ASN A 1 108 ? -2.564 -4.917 10.852 1.00 95.00 108 ASN A C 1
ATOM 854 O O . ASN A 1 108 ? -3.143 -5.878 10.339 1.00 95.00 108 ASN A O 1
ATOM 858 N N . PHE A 1 109 ? -1.783 -5.066 11.929 1.00 96.12 109 PHE A N 1
ATOM 859 C CA . PHE A 1 109 ? -1.602 -6.359 12.597 1.00 96.12 109 PHE A CA 1
ATOM 860 C C . PHE A 1 109 ? -2.812 -6.714 13.457 1.00 96.12 109 PHE A C 1
ATOM 862 O O . PHE A 1 109 ? -3.294 -7.847 13.385 1.00 96.12 109 PHE A O 1
ATOM 869 N N . ALA A 1 110 ? -3.349 -5.755 14.212 1.00 95.81 110 ALA A N 1
ATOM 870 C CA . ALA A 1 110 ? -4.591 -5.929 14.955 1.00 95.81 110 ALA A CA 1
ATOM 871 C C . ALA A 1 110 ? -5.752 -6.295 14.016 1.00 95.81 110 ALA A C 1
ATOM 873 O O . ALA A 1 110 ? -6.496 -7.244 14.290 1.00 95.81 110 ALA A O 1
ATOM 874 N N . MET A 1 111 ? -5.855 -5.614 12.866 1.00 94.56 111 MET A N 1
ATOM 875 C CA . MET A 1 111 ? -6.836 -5.936 11.824 1.00 94.56 111 MET A CA 1
ATOM 876 C C . MET A 1 111 ? -6.668 -7.372 11.308 1.00 94.56 111 MET A C 1
ATOM 878 O O . MET A 1 111 ? -7.624 -8.153 11.311 1.00 94.56 111 MET A O 1
ATOM 882 N N . LEU A 1 112 ? -5.447 -7.753 10.913 1.00 94.06 112 LEU A N 1
ATOM 883 C CA . LEU A 1 112 ? -5.144 -9.097 10.415 1.00 94.06 112 LEU A CA 1
ATOM 884 C C . LEU A 1 112 ? -5.480 -10.179 11.449 1.00 94.06 112 LEU A C 1
ATOM 886 O O . LEU A 1 112 ? -6.092 -11.194 11.106 1.00 94.06 112 LEU A O 1
ATOM 890 N N . HIS A 1 113 ? -5.107 -9.971 12.712 1.00 95.75 113 HIS A N 1
ATOM 891 C CA . HIS A 1 113 ? -5.379 -10.914 13.793 1.00 95.75 113 HIS A CA 1
ATOM 892 C C . HIS A 1 113 ? -6.886 -11.075 14.035 1.00 95.75 113 HIS A C 1
ATOM 894 O O . HIS A 1 113 ? -7.376 -12.201 14.153 1.00 95.75 113 HIS A O 1
ATOM 900 N N . SER A 1 114 ? -7.635 -9.967 14.036 1.00 93.81 114 SER A N 1
ATOM 901 C CA . SER A 1 114 ? -9.095 -9.978 14.176 1.00 93.81 114 SER A CA 1
ATOM 902 C C . SER A 1 114 ? -9.768 -10.781 13.056 1.00 93.81 114 SER A C 1
ATOM 904 O O . SER A 1 114 ? -10.515 -11.725 13.331 1.00 93.81 114 SER A O 1
ATOM 906 N N . LYS A 1 115 ? -9.427 -10.501 11.789 1.00 92.50 115 LYS A N 1
ATOM 907 C CA . LYS A 1 115 ? -9.953 -11.239 10.625 1.00 92.50 115 LYS A CA 1
ATOM 908 C C . LYS A 1 115 ? -9.564 -12.717 10.654 1.00 92.50 115 LYS A C 1
ATOM 910 O O . LYS A 1 115 ? -10.405 -13.578 10.402 1.00 92.50 115 LYS A O 1
ATOM 915 N N . SER A 1 116 ? -8.320 -13.024 11.021 1.00 94.62 116 SER A N 1
ATOM 916 C CA . SER A 1 116 ? -7.837 -14.406 11.136 1.00 94.62 116 SER A CA 1
ATOM 917 C C . SER A 1 116 ? -8.620 -15.189 12.190 1.00 94.62 116 SER A C 1
ATOM 919 O O . SER A 1 116 ? -9.010 -16.333 11.955 1.00 94.62 116 SER A O 1
ATOM 921 N N . LYS A 1 117 ? -8.896 -14.573 13.346 1.00 95.38 117 LYS A N 1
ATOM 922 C CA . LYS A 1 117 ? -9.717 -15.174 14.403 1.00 95.38 117 LYS A CA 1
ATOM 923 C C . LYS A 1 117 ? -11.163 -15.376 13.946 1.00 95.38 117 LYS A C 1
ATOM 925 O O . LYS A 1 117 ? -11.712 -16.455 14.152 1.00 95.38 117 LYS A O 1
ATOM 930 N N . ALA A 1 118 ? -11.764 -14.378 13.297 1.00 92.69 118 ALA A N 1
ATOM 931 C CA . ALA A 1 118 ? -13.120 -14.483 12.762 1.00 92.69 118 ALA A CA 1
ATOM 932 C C . ALA A 1 118 ? -13.247 -15.622 11.736 1.00 92.69 118 ALA A C 1
ATOM 934 O O . ALA A 1 118 ? -14.193 -16.405 11.810 1.00 92.69 118 ALA A O 1
ATOM 935 N N . LEU A 1 119 ? -12.269 -15.767 10.835 1.00 93.06 119 LEU A N 1
ATOM 936 C CA . LEU A 1 119 ? -12.243 -16.844 9.846 1.00 93.06 119 LEU A CA 1
ATOM 937 C C . LEU A 1 119 ? -12.160 -18.228 10.504 1.00 93.06 119 LEU A C 1
ATOM 939 O O . LEU A 1 119 ? -12.923 -19.117 10.134 1.00 93.06 119 LEU A O 1
ATOM 943 N N . LYS A 1 120 ? -11.292 -18.408 11.511 1.00 93.88 120 LYS A N 1
ATOM 944 C CA . LYS A 1 120 ? -11.195 -19.673 12.266 1.00 93.88 120 LYS A CA 1
ATOM 945 C C . LYS A 1 120 ? -12.536 -20.064 12.887 1.00 93.88 120 LYS A C 1
ATOM 947 O O . LYS A 1 120 ? -13.009 -21.174 12.668 1.00 93.88 120 LYS A O 1
ATOM 952 N N . LEU A 1 121 ? -13.199 -19.119 13.554 1.00 93.06 121 LEU A N 1
ATOM 953 C CA . LEU A 1 121 ? -14.512 -19.353 14.159 1.00 93.06 121 LEU A CA 1
ATOM 954 C C . LEU A 1 121 ? -15.591 -19.685 13.115 1.00 93.06 121 LEU A C 1
ATOM 956 O O . LEU A 1 121 ? -16.488 -20.477 13.388 1.00 93.06 121 LEU A O 1
ATOM 960 N N . GLN A 1 122 ? -15.537 -19.094 11.918 1.00 90.94 122 GLN A N 1
ATOM 961 C CA . GLN A 1 122 ? -16.466 -19.436 10.835 1.00 90.94 122 GLN A CA 1
ATOM 962 C C . GLN A 1 122 ? -16.233 -20.848 10.286 1.00 90.94 122 GLN A C 1
ATOM 964 O O . GLN A 1 122 ? -17.197 -21.526 9.932 1.00 90.94 122 GLN A O 1
ATOM 969 N N . LEU A 1 123 ? -14.976 -21.294 10.213 1.00 89.44 123 LEU A N 1
ATOM 970 C CA . LEU A 1 123 ? -14.627 -22.648 9.783 1.00 89.44 123 LEU A CA 1
ATOM 971 C C . LEU A 1 123 ? -15.070 -23.696 10.809 1.00 89.44 123 LEU A C 1
ATOM 973 O O . LEU A 1 123 ? -15.640 -24.708 10.419 1.00 89.44 123 LEU A O 1
ATOM 977 N N . GLU A 1 124 ? -14.888 -23.427 12.102 1.00 87.56 124 GLU A N 1
ATOM 978 C CA . GLU A 1 124 ? -15.341 -24.305 13.194 1.00 87.56 124 GLU A CA 1
ATOM 979 C C . GLU A 1 124 ? -16.873 -24.424 13.258 1.00 87.56 124 GLU A C 1
ATOM 981 O O . GLU A 1 124 ? -17.406 -25.474 13.612 1.00 87.56 124 GLU A O 1
ATOM 986 N N . LYS A 1 125 ? -17.598 -23.363 12.879 1.00 77.69 125 LYS A N 1
ATOM 987 C CA . LYS A 1 125 ? -19.070 -23.337 12.850 1.00 77.69 125 LYS A CA 1
ATOM 988 C C . LYS A 1 125 ? -19.688 -23.993 11.612 1.00 77.69 125 LYS A C 1
ATOM 990 O O . LYS A 1 125 ? -20.882 -24.287 11.634 1.00 77.69 125 LYS A O 1
ATOM 995 N N . LYS A 1 126 ? -18.932 -24.215 10.529 1.00 59.88 126 LYS A N 1
ATOM 996 C CA . LYS A 1 126 ? -19.415 -24.985 9.373 1.00 59.88 126 LYS A CA 1
ATOM 997 C C . LYS A 1 126 ? -19.224 -26.471 9.693 1.00 59.88 126 LYS A C 1
ATOM 999 O O . LYS A 1 126 ? -18.079 -26.918 9.726 1.00 59.88 126 LYS A O 1
ATOM 1004 N N . PRO A 1 127 ? -20.290 -27.264 9.917 1.00 54.75 127 PRO A N 1
ATOM 1005 C CA . PRO A 1 127 ? -20.109 -28.688 10.143 1.00 54.75 127 PRO A CA 1
ATOM 1006 C C . PRO A 1 127 ? -19.439 -29.277 8.9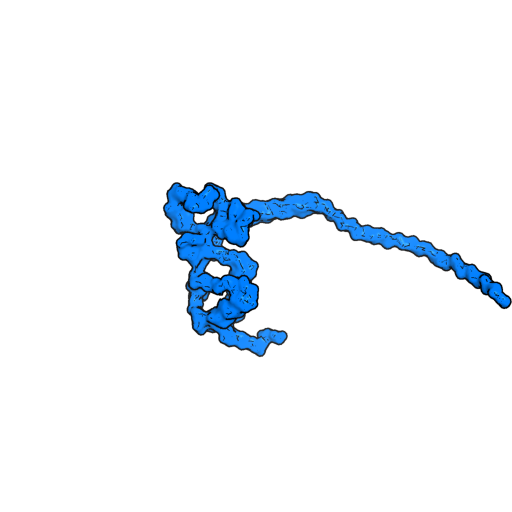00 1.00 54.75 127 PRO A C 1
ATOM 1008 O O . PRO A 1 127 ? -19.861 -28.997 7.775 1.00 54.75 127 PRO A O 1
ATOM 1011 N N . LEU A 1 128 ? -18.387 -30.074 9.107 1.00 59.12 128 LEU A N 1
ATOM 1012 C CA . LEU A 1 128 ? -17.803 -30.947 8.093 1.00 59.12 128 LEU A CA 1
ATOM 1013 C C . LEU A 1 128 ? -18.924 -31.832 7.531 1.00 59.12 128 LEU A C 1
ATOM 1015 O O . LEU A 1 128 ? -19.144 -32.942 8.008 1.00 59.12 128 LEU A O 1
ATOM 1019 N N . GLN A 1 129 ? -19.639 -31.374 6.502 1.00 54.38 129 GLN A N 1
ATOM 1020 C CA . GLN A 1 129 ? -20.435 -32.255 5.659 1.00 54.38 129 GLN A CA 1
ATOM 1021 C C . GLN A 1 129 ? -19.454 -33.085 4.827 1.00 54.38 129 GLN A C 1
ATOM 1023 O O . GLN A 1 129 ? -19.301 -32.895 3.624 1.00 54.38 129 GLN A O 1
ATOM 1028 N N . ARG A 1 130 ? -18.774 -34.037 5.475 1.00 48.75 130 ARG A N 1
ATOM 1029 C CA . ARG A 1 130 ? -18.269 -35.227 4.801 1.00 48.75 130 ARG A CA 1
ATOM 1030 C C . ARG A 1 130 ? -19.499 -36.027 4.386 1.00 48.75 130 ARG A C 1
ATOM 1032 O O . ARG A 1 130 ? -19.908 -36.952 5.079 1.00 48.75 130 ARG A O 1
ATOM 1039 N N . ARG A 1 131 ? -20.108 -35.681 3.250 1.00 53.59 131 ARG A N 1
ATOM 1040 C CA . ARG A 1 131 ? -20.858 -36.689 2.499 1.00 53.59 131 ARG A CA 1
ATOM 1041 C C . ARG A 1 131 ? -19.810 -37.628 1.923 1.00 53.59 131 ARG A C 1
ATOM 1043 O O . ARG A 1 131 ? -19.284 -37.372 0.849 1.00 53.59 131 ARG A O 1
ATOM 1050 N N . VAL A 1 132 ? -19.464 -38.673 2.666 1.00 53.03 132 VAL A N 1
ATOM 1051 C CA . VAL A 1 132 ? -19.001 -39.904 2.027 1.00 53.03 132 VAL A CA 1
ATOM 1052 C C . VAL A 1 132 ? -20.277 -40.524 1.466 1.00 53.03 132 VAL A C 1
ATOM 1054 O O . VAL A 1 132 ? -21.146 -40.887 2.261 1.00 53.03 132 VAL A O 1
ATOM 1057 N N . PRO A 1 133 ? -20.480 -40.584 0.140 1.00 48.16 133 PRO A N 1
ATOM 1058 C CA . PRO A 1 133 ? -21.578 -41.366 -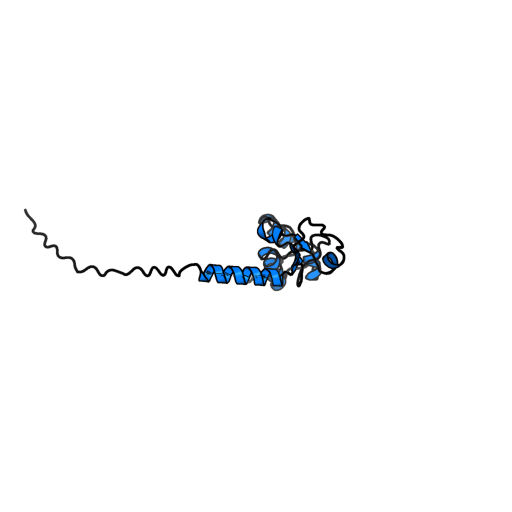0.396 1.00 48.16 133 PRO A CA 1
ATOM 1059 C C . PRO A 1 133 ? -21.322 -42.810 0.032 1.00 48.16 133 PRO A C 1
ATOM 1061 O O . PRO A 1 133 ? -20.290 -43.383 -0.318 1.00 48.16 133 PRO A O 1
ATOM 1064 N N . MET A 1 134 ? -22.218 -43.387 0.833 1.00 44.53 134 MET A N 1
ATOM 1065 C CA . MET A 1 134 ? -22.205 -44.829 1.033 1.00 44.53 134 MET A CA 1
ATOM 1066 C C . MET A 1 134 ? -22.502 -45.451 -0.327 1.00 44.53 134 MET A C 1
ATOM 1068 O O . MET A 1 134 ? -23.610 -45.321 -0.846 1.00 44.53 134 MET A O 1
ATOM 1072 N N . ILE A 1 135 ? -21.493 -46.074 -0.930 1.00 51.72 135 ILE A N 1
ATOM 1073 C CA . ILE A 1 135 ? -21.684 -46.931 -2.094 1.00 51.72 135 ILE A CA 1
ATOM 1074 C C . ILE A 1 135 ? -22.532 -48.096 -1.585 1.00 51.72 135 ILE A C 1
ATOM 1076 O O . ILE A 1 135 ? -22.049 -48.961 -0.856 1.00 51.72 135 ILE A O 1
ATOM 1080 N N . THR A 1 136 ? -23.829 -48.066 -1.880 1.00 52.28 136 THR A N 1
ATOM 1081 C CA . THR A 1 136 ? -24.693 -49.218 -1.634 1.00 52.28 136 THR A CA 1
ATOM 1082 C C . THR A 1 136 ? -24.298 -50.291 -2.643 1.00 52.28 1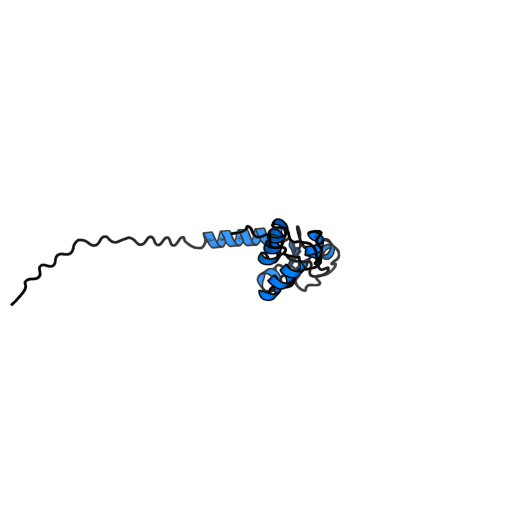36 THR A C 1
ATOM 1084 O O . THR A 1 136 ? -24.381 -50.090 -3.852 1.00 52.28 136 THR A O 1
ATOM 1087 N N . ASN A 1 137 ? -23.787 -51.416 -2.147 1.00 45.94 137 ASN A N 1
ATOM 1088 C CA . ASN A 1 137 ? -23.569 -52.598 -2.970 1.00 45.94 137 ASN A CA 1
ATOM 1089 C C . ASN A 1 137 ? -24.945 -53.128 -3.396 1.00 45.94 137 ASN A C 1
ATOM 1091 O O . ASN A 1 137 ? -25.710 -53.605 -2.558 1.00 45.94 137 ASN A O 1
ATOM 1095 N N . HIS A 1 138 ? -25.272 -53.032 -4.684 1.00 47.81 138 HIS A N 1
ATOM 1096 C CA . HIS A 1 138 ? -26.407 -53.757 -5.251 1.00 47.81 138 HIS A CA 1
ATOM 1097 C C . HIS A 1 138 ? -26.073 -55.262 -5.346 1.00 47.81 138 HIS A C 1
ATOM 1099 O O . HIS A 1 138 ? -24.982 -55.600 -5.811 1.00 47.81 138 HIS A O 1
ATOM 1105 N N . PRO A 1 139 ? -26.979 -56.174 -4.936 1.00 41.88 139 PRO A N 1
ATOM 1106 C CA . PRO A 1 139 ? -26.832 -57.607 -5.180 1.00 41.88 139 PRO A CA 1
ATOM 1107 C C . PRO A 1 139 ? -27.152 -57.979 -6.647 1.00 41.88 139 PRO A C 1
ATOM 1109 O O . PRO A 1 139 ? -27.748 -57.176 -7.369 1.00 41.88 139 PRO A O 1
ATOM 1112 N N . PRO A 1 140 ? -26.726 -59.174 -7.109 1.00 41.47 140 PRO A N 1
ATOM 1113 C CA . PRO A 1 140 ? -26.566 -59.489 -8.525 1.00 41.47 140 PRO A CA 1
ATOM 1114 C C . PRO A 1 140 ? -27.892 -59.691 -9.263 1.00 41.47 140 PRO A C 1
ATOM 1116 O O . PRO A 1 140 ? -28.865 -60.233 -8.743 1.00 41.47 140 PRO A O 1
ATOM 1119 N N . THR A 1 141 ? -27.880 -59.275 -10.525 1.00 39.19 141 THR A N 1
ATOM 1120 C CA . THR A 1 141 ? -28.959 -59.382 -11.504 1.00 39.19 141 THR A CA 1
ATOM 1121 C C . THR A 1 141 ? -29.320 -60.846 -11.760 1.00 39.19 141 THR A C 1
ATOM 1123 O O . THR A 1 141 ? -28.490 -61.623 -12.223 1.00 39.19 141 THR A O 1
ATOM 1126 N N . SER A 1 142 ? -30.576 -61.222 -11.519 1.00 43.97 142 SER A N 1
ATOM 1127 C CA . SER A 1 142 ? -31.176 -62.444 -12.066 1.00 43.97 142 SER A CA 1
ATOM 1128 C C . SER A 1 142 ? -32.315 -62.033 -12.993 1.00 43.97 142 SER A C 1
ATOM 1130 O O . SER A 1 142 ? -33.354 -61.570 -12.530 1.00 43.97 142 SER A O 1
ATOM 1132 N N . GLN A 1 143 ? -32.125 -62.175 -14.304 1.00 38.84 143 GLN A N 1
ATOM 1133 C CA . GLN A 1 143 ? -33.234 -62.233 -15.255 1.00 38.84 143 GLN A CA 1
ATOM 1134 C C . GLN A 1 143 ? -32.948 -63.327 -16.285 1.00 38.84 143 GLN A C 1
ATOM 1136 O O . GLN A 1 143 ? -32.218 -63.120 -17.252 1.00 38.84 143 GLN A O 1
ATOM 1141 N N . GLU A 1 144 ? -33.554 -64.496 -16.066 1.00 41.50 144 GLU A N 1
ATOM 1142 C CA . GLU A 1 144 ? -33.882 -65.439 -17.132 1.00 41.50 144 GLU A CA 1
ATOM 1143 C C . GLU A 1 144 ? -34.860 -64.759 -18.103 1.00 41.50 144 GLU A C 1
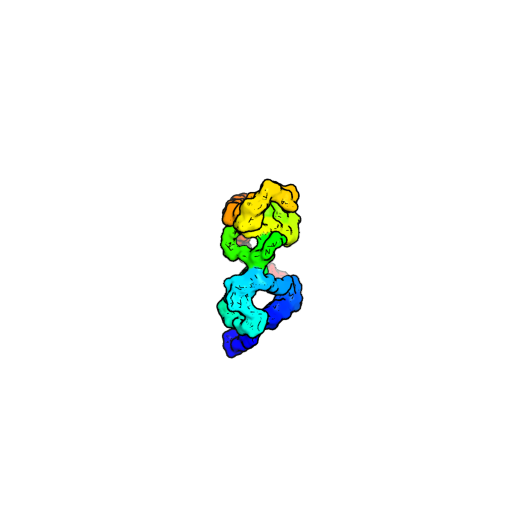ATOM 1145 O O . GLU A 1 144 ? -35.959 -64.356 -17.714 1.00 41.50 144 GLU A O 1
ATOM 1150 N N . LYS A 1 145 ? -34.494 -64.656 -19.383 1.00 39.25 145 LYS A N 1
ATOM 1151 C CA . LYS A 1 145 ? -35.454 -64.409 -20.464 1.00 39.25 145 LYS A CA 1
ATOM 1152 C C . LYS A 1 145 ? -35.819 -65.746 -21.102 1.00 39.25 145 LYS A C 1
ATOM 1154 O O . LYS A 1 145 ? -35.014 -66.335 -21.812 1.00 39.25 145 LYS A O 1
ATOM 1159 N N . LYS A 1 146 ? -37.056 -66.195 -20.869 1.00 40.53 146 LYS A N 1
ATOM 1160 C CA . LYS A 1 146 ? -37.746 -67.147 -21.749 1.00 40.53 146 LYS A CA 1
ATOM 1161 C C . LYS A 1 146 ? -38.125 -66.417 -23.035 1.00 40.53 146 LYS A C 1
ATOM 1163 O O . LYS A 1 146 ? -38.931 -65.488 -23.007 1.00 40.53 146 LYS A O 1
ATOM 1168 N N . GLU A 1 147 ? -37.538 -66.842 -24.141 1.00 40.59 147 GLU A N 1
ATOM 1169 C CA . GLU A 1 147 ? -37.854 -66.372 -25.483 1.00 40.59 147 GLU A CA 1
ATOM 1170 C C . GLU A 1 147 ? -39.052 -67.172 -26.020 1.00 40.59 147 GLU A C 1
ATOM 1172 O O . GLU A 1 147 ? -39.022 -68.398 -26.102 1.00 40.59 147 GLU A O 1
ATOM 1177 N N . LYS A 1 148 ? -40.152 -66.468 -26.312 1.00 38.34 148 LYS A N 1
ATOM 1178 C CA . LYS A 1 148 ? -41.261 -66.966 -27.130 1.00 38.34 148 LYS A CA 1
ATOM 1179 C C . LYS A 1 148 ? -40.962 -66.584 -28.579 1.00 38.34 148 LYS A C 1
ATOM 1181 O O . LYS A 1 148 ? -41.080 -65.400 -28.894 1.00 38.34 148 LYS A O 1
ATOM 1186 N N . LYS A 1 149 ? -40.687 -67.562 -29.439 1.00 36.38 149 LYS A N 1
ATOM 1187 C CA . LYS A 1 149 ? -41.282 -67.660 -30.779 1.00 36.38 149 LYS A CA 1
ATOM 1188 C C . LYS A 1 149 ? -41.125 -69.069 -31.330 1.00 36.38 149 LYS A C 1
ATOM 1190 O O . LYS A 1 149 ? -40.011 -69.612 -31.207 1.00 36.38 149 LYS A O 1
#

pLDDT: mean 80.4, std 18.42, range [36.38, 96.12]

Sequence (149 aa):
MLDQCTDGTIGQFDEFLRERGHEPLSPSILKALGKKPDDHIGFNDFLILMYIVKTRRPCCDLCQTFLQGLYFTCAICFETEEKPFNLCLSCISKQKNCLHGHGLLVDNFAMLHSKSKALKLQLEKKPLQRRVPMITNHPPTSQEKKEKK

Foldseek 3Di:
DCPDDPQDFLLNVQVVQVVVVHHGDQVLVCVVVVHDRGDGQDPVNVVVVCCCRVVVQAAAPPPRHGDPDKKKWQPVCVPPPPDIHIHDPVRVVPDPDPPPPGPHIDIPVVVVVVVVVVVVVVVVPPPPPPPPPPPPDDDDDDDDDDDDD

Radius of gyration: 27.22 Å; chains: 1; bounding box: 57×84×47 Å

Organism: Ricinus communis (NCBI:txid3988)

Secondary structure (DSSP, 8-state):
---S----BHHHHHHHHHTTTPPPPPHHHHHHHT--TTSB--HHHHHHHHHHHHTTPPBPTTT--B--S--EEEHHHHHHSSS--EE-HHHHHH-SS-TTS---EEEHHHHHHHHHHHHHHHHHHS-----------PPPP--------